Protein AF-A0A8X6S493-F1 (afdb_monomer)

Nearest PDB structures (foldseek):
  6pax-assembly1_A  TM=8.007E-01  e=1.764E-03  Homo sapiens
  1mdm-assembly1_A  TM=8.180E-01  e=5.459E-03  Homo sapiens
  1pdn-assembly1_C  TM=8.277E-01  e=5.813E-03  Drosophila melanogaster
  3tgn-assembly1_A  TM=6.634E-01  e=2.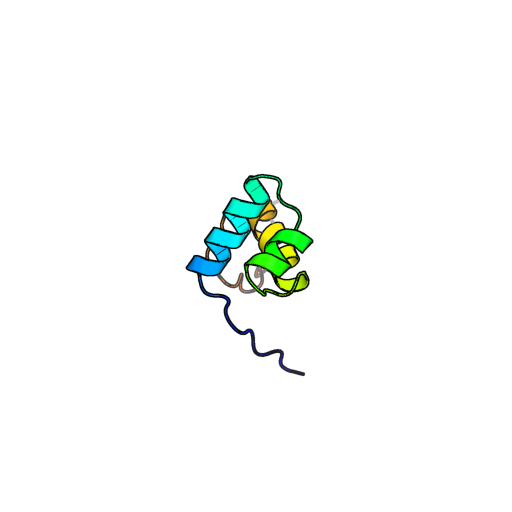217E-01  Streptococcus pneumoniae D39
  3tgn-assembly1_B  TM=5.411E-01  e=3.034E-01  Streptococcus pneumoniae D39

InterPro domains:
  IPR001523 Paired domain [PF00292] (6-68)
  IPR009057 Homedomain-like superfamily [SSF46689] (2-64)
  IPR036388 Winged helix-like DNA-binding domain superfamily [G3DSA:1.10.10.10] (2-62)

Foldseek 3Di:
DPPPPPDDDLVLLVVLQVCVVVVDDLVVSCVVSVNDSVVSVVQNVVCVVPVDSDDDDPPPDPPPPVPDDD

Secondary structure (DSSP, 8-state):
------PPPHHHHHHHHHHHHTT--HHHHHHHHT--HHHHHHHHHHHHHHS--S----------------

Structure (mmCIF, N/CA/C/O backbone):
data_AF-A0A8X6S493-F1
#
_entry.id   AF-A0A8X6S493-F1
#
loop_
_atom_site.group_PDB
_atom_site.id
_atom_site.type_symbol
_atom_site.label_atom_id
_atom_site.label_alt_id
_atom_site.label_comp_id
_atom_site.label_asym_id
_atom_site.label_entity_id
_atom_site.label_seq_id
_atom_site.pdbx_PDB_ins_code
_atom_site.Cartn_x
_atom_site.Cartn_y
_atom_site.Cartn_z
_atom_site.occupancy
_atom_site.B_iso_or_equiv
_atom_site.auth_seq_id
_atom_site.auth_comp_id
_atom_site.auth_asym_id
_atom_site.auth_atom_id
_atom_site.pdbx_PDB_model_num
ATOM 1 N N . MET A 1 1 ? 24.398 -1.488 3.020 1.00 35.72 1 MET A N 1
ATOM 2 C CA . MET A 1 1 ? 23.523 -2.400 2.250 1.00 35.72 1 MET A CA 1
ATOM 3 C C . MET A 1 1 ? 22.803 -1.606 1.171 1.00 35.72 1 MET A C 1
ATOM 5 O O . MET A 1 1 ? 22.079 -0.676 1.505 1.00 35.72 1 MET A O 1
ATOM 9 N N . MET A 1 2 ? 23.022 -1.927 -0.105 1.00 42.00 2 MET A N 1
ATOM 10 C CA . MET A 1 2 ? 22.286 -1.303 -1.208 1.00 42.00 2 MET A CA 1
ATOM 11 C C . MET A 1 2 ? 20.953 -2.037 -1.368 1.00 42.00 2 MET A C 1
ATOM 13 O O . MET A 1 2 ? 20.916 -3.158 -1.865 1.00 42.00 2 MET A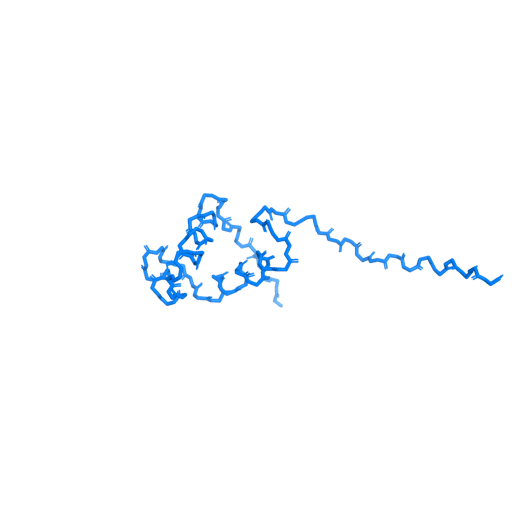 O 1
ATOM 17 N N . ALA A 1 3 ? 19.858 -1.439 -0.897 1.00 47.34 3 ALA A N 1
ATOM 18 C CA . ALA A 1 3 ? 18.526 -1.994 -1.103 1.00 47.34 3 ALA A CA 1
ATOM 19 C C . ALA A 1 3 ? 18.153 -1.839 -2.584 1.00 47.34 3 ALA A C 1
ATOM 21 O O . ALA A 1 3 ? 17.748 -0.762 -3.032 1.00 47.34 3 ALA A O 1
ATOM 22 N N . GLN A 1 4 ? 18.317 -2.911 -3.358 1.00 48.06 4 GLN A N 1
ATOM 23 C CA . GLN A 1 4 ? 17.857 -2.966 -4.737 1.00 48.06 4 GLN A CA 1
ATOM 24 C C . GLN A 1 4 ? 16.336 -2.785 -4.739 1.00 48.06 4 GLN A C 1
ATOM 26 O O . GLN A 1 4 ? 15.579 -3.639 -4.277 1.00 48.06 4 GLN A O 1
ATOM 31 N N . ARG A 1 5 ? 15.876 -1.619 -5.206 1.00 57.34 5 ARG A N 1
ATOM 32 C CA . ARG A 1 5 ? 14.449 -1.308 -5.310 1.00 57.34 5 ARG A CA 1
ATOM 33 C C . ARG A 1 5 ? 13.838 -2.204 -6.383 1.00 57.34 5 ARG A C 1
ATOM 35 O O . ARG A 1 5 ? 13.833 -1.831 -7.554 1.00 57.34 5 ARG A O 1
ATOM 42 N N . ARG A 1 6 ? 13.281 -3.354 -5.990 1.00 65.69 6 ARG A N 1
ATOM 43 C CA . ARG A 1 6 ? 12.299 -4.060 -6.822 1.00 65.69 6 ARG A CA 1
ATOM 44 C C . ARG A 1 6 ? 11.178 -3.072 -7.134 1.00 65.69 6 ARG A C 1
ATOM 46 O O . ARG A 1 6 ? 10.513 -2.557 -6.235 1.00 65.69 6 ARG A O 1
ATOM 53 N N . GLN A 1 7 ? 11.048 -2.715 -8.405 1.00 69.31 7 GLN A N 1
ATOM 54 C CA . GLN A 1 7 ? 9.981 -1.838 -8.857 1.00 69.31 7 GLN A CA 1
ATOM 55 C C . GLN A 1 7 ? 8.682 -2.634 -8.813 1.00 69.31 7 GLN A C 1
ATOM 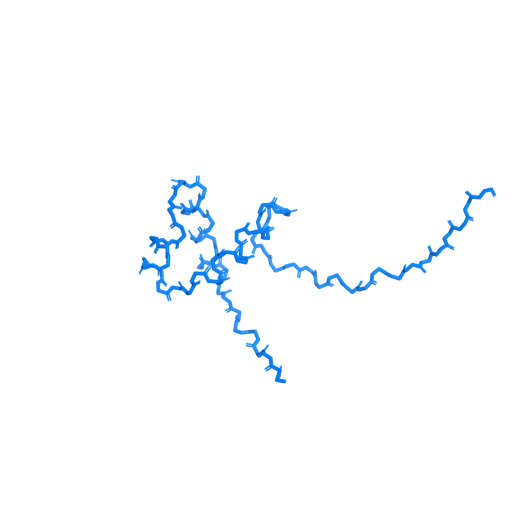57 O O . GLN A 1 7 ? 8.545 -3.621 -9.525 1.00 69.31 7 GLN A O 1
ATOM 62 N N . LEU A 1 8 ? 7.745 -2.208 -7.964 1.00 77.56 8 LEU A N 1
ATOM 63 C CA . LEU A 1 8 ? 6.372 -2.690 -8.051 1.00 77.56 8 LEU A CA 1
ATOM 64 C C . LEU A 1 8 ? 5.795 -2.227 -9.391 1.00 77.56 8 LEU A C 1
ATOM 66 O O . LEU A 1 8 ? 5.951 -1.047 -9.745 1.00 77.56 8 LEU A O 1
ATOM 70 N N . ASP A 1 9 ? 5.157 -3.149 -10.100 1.00 84.94 9 ASP A N 1
ATOM 71 C CA . ASP A 1 9 ? 4.539 -2.866 -11.387 1.00 84.94 9 ASP A CA 1
ATOM 72 C C . ASP A 1 9 ? 3.474 -1.763 -11.265 1.00 84.94 9 ASP A C 1
ATOM 74 O O . ASP A 1 9 ? 2.832 -1.599 -10.221 1.00 84.94 9 ASP A O 1
ATOM 78 N N . MET A 1 10 ? 3.323 -0.963 -12.319 1.00 82.12 10 MET A N 1
ATOM 79 C CA . MET A 1 10 ? 2.415 0.187 -12.329 1.00 82.12 10 MET A CA 1
ATOM 80 C C . MET A 1 10 ? 0.955 -0.249 -12.178 1.00 82.12 10 MET A C 1
ATOM 82 O O . MET A 1 10 ? 0.206 0.408 -11.454 1.00 82.12 10 MET A O 1
ATOM 86 N N . LEU A 1 11 ? 0.583 -1.400 -12.749 1.00 83.25 11 LEU A N 1
ATOM 87 C CA . LEU A 1 11 ? -0.748 -1.981 -12.589 1.00 83.25 11 LEU A CA 1
ATOM 88 C C . LEU A 1 11 ? -1.030 -2.337 -11.125 1.00 83.25 11 LEU A C 1
ATOM 90 O O .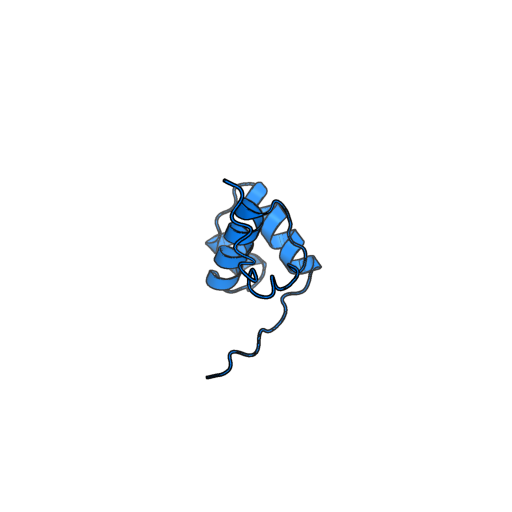 LEU A 1 11 ? -2.077 -1.985 -10.582 1.00 83.25 11 LEU A O 1
ATOM 94 N N . THR A 1 12 ? -0.078 -2.995 -10.459 1.00 87.69 12 THR A N 1
ATOM 95 C CA . THR A 1 12 ? -0.209 -3.372 -9.044 1.00 87.69 12 THR A CA 1
ATOM 96 C C . THR A 1 12 ? -0.314 -2.143 -8.149 1.00 87.69 12 THR A C 1
ATOM 98 O O . THR A 1 12 ? -1.119 -2.130 -7.221 1.00 87.69 12 THR A O 1
ATOM 101 N N . LYS A 1 13 ? 0.443 -1.077 -8.437 1.00 87.69 13 LYS A N 1
ATOM 102 C CA . LYS A 1 13 ? 0.334 0.183 -7.690 1.00 87.69 13 LYS A CA 1
ATOM 103 C C . LYS A 1 13 ? -1.033 0.848 -7.865 1.00 87.69 13 LYS A C 1
ATOM 105 O O . LYS A 1 13 ? -1.605 1.279 -6.870 1.00 87.69 13 LYS A O 1
ATOM 110 N N . GLY A 1 14 ? -1.557 0.897 -9.092 1.00 87.88 14 GLY A N 1
ATOM 111 C CA . GLY A 1 14 ? -2.892 1.440 -9.363 1.00 87.88 14 GLY A CA 1
ATOM 112 C C . GLY A 1 14 ? -3.985 0.665 -8.627 1.00 87.88 14 GLY A C 1
ATOM 113 O O . GLY A 1 14 ? -4.856 1.265 -8.005 1.00 87.88 14 GLY A O 1
ATOM 114 N N . ARG A 1 15 ? -3.880 -0.672 -8.595 1.00 90.75 15 ARG A N 1
ATOM 115 C CA . ARG A 1 15 ? -4.792 -1.534 -7.824 1.00 90.75 15 ARG A CA 1
ATOM 116 C C . ARG A 1 15 ? -4.721 -1.267 -6.320 1.00 90.75 15 ARG A C 1
ATOM 118 O O . ARG A 1 15 ? -5.764 -1.147 -5.691 1.00 90.75 15 ARG A O 1
ATOM 125 N N . ILE A 1 16 ? -3.518 -1.142 -5.751 1.00 92.00 16 ILE A N 1
ATOM 126 C CA . ILE A 1 16 ? -3.347 -0.806 -4.326 1.00 92.00 16 ILE A CA 1
ATOM 127 C C . ILE A 1 16 ? -4.033 0.524 -4.007 1.00 92.00 16 ILE A C 1
ATOM 129 O O . ILE A 1 16 ? -4.799 0.593 -3.052 1.00 92.00 16 ILE A O 1
ATOM 133 N N . VAL A 1 17 ? -3.772 1.564 -4.802 1.00 89.50 17 VAL A N 1
ATOM 134 C CA . VAL A 1 17 ? -4.323 2.904 -4.565 1.00 89.50 17 VAL A CA 1
ATOM 135 C C . VAL A 1 17 ? -5.844 2.902 -4.681 1.00 89.50 17 VAL A C 1
ATOM 137 O O . VAL A 1 17 ? -6.495 3.302 -3.723 1.00 89.50 17 VAL A O 1
ATOM 140 N N . GLY A 1 18 ? -6.417 2.333 -5.747 1.00 90.62 18 GLY A N 1
ATOM 141 C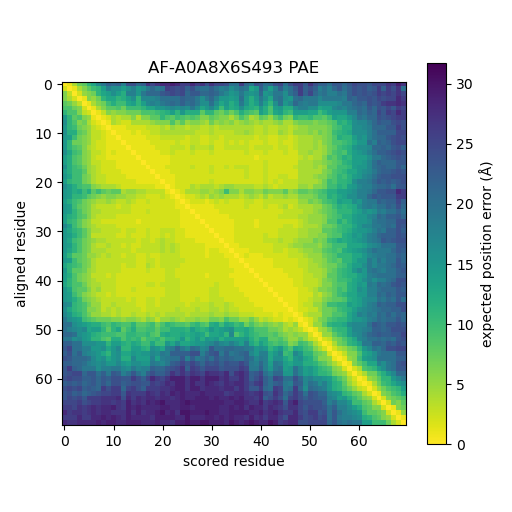 CA . GLY A 1 18 ? -7.876 2.271 -5.900 1.00 90.62 18 GLY A CA 1
ATOM 142 C C . GLY A 1 18 ? -8.579 1.488 -4.780 1.00 90.62 18 GLY A C 1
ATOM 143 O O . GLY A 1 18 ? -9.680 1.843 -4.356 1.00 90.62 18 GLY A O 1
ATOM 144 N N . MET A 1 19 ? -7.935 0.448 -4.233 1.00 92.06 19 MET A N 1
ATOM 145 C CA . MET A 1 19 ? -8.467 -0.279 -3.074 1.00 92.06 19 MET A CA 1
ATOM 146 C C . MET A 1 19 ? -8.402 0.544 -1.781 1.00 92.06 19 MET A C 1
ATOM 148 O O . MET A 1 19 ? -9.337 0.481 -0.983 1.00 92.06 19 MET A O 1
ATOM 152 N N . LEU A 1 20 ? -7.330 1.311 -1.569 1.00 90.44 20 LEU A N 1
ATOM 153 C CA . LEU A 1 20 ? -7.186 2.186 -0.401 1.00 90.44 20 LEU A CA 1
ATOM 154 C C . LEU A 1 20 ? -8.123 3.400 -0.465 1.00 90.44 20 LEU A C 1
ATOM 156 O O . LEU A 1 20 ? -8.692 3.775 0.556 1.00 90.44 20 LEU A O 1
ATOM 160 N N . GLU A 1 21 ? -8.348 3.967 -1.652 1.00 89.81 21 GLU A N 1
ATOM 161 C CA . GLU A 1 21 ? -9.358 5.012 -1.881 1.00 89.81 21 GLU A CA 1
ATOM 162 C C . GLU A 1 21 ? -10.776 4.506 -1.585 1.00 89.81 21 GLU A C 1
ATOM 164 O O . GLU A 1 21 ? -11.598 5.233 -1.035 1.00 89.81 21 GLU A O 1
ATOM 169 N N . SER A 1 22 ? -11.037 3.218 -1.835 1.00 91.00 22 SER A N 1
ATOM 170 C CA . SER A 1 22 ? -12.290 2.542 -1.462 1.00 91.00 22 SER A CA 1
ATOM 171 C C . SER A 1 22 ? -12.404 2.231 0.043 1.00 91.00 22 SER A C 1
ATOM 173 O O . SER A 1 22 ? -13.201 1.382 0.436 1.00 91.00 22 SER A O 1
ATOM 175 N N . SER A 1 23 ? -11.602 2.881 0.896 1.00 88.56 23 SER A N 1
ATOM 176 C CA . SER A 1 23 ? -11.579 2.716 2.360 1.00 88.56 23 SER A CA 1
ATOM 177 C C . SER A 1 23 ? -11.194 1.315 2.863 1.00 88.56 23 SER A C 1
ATOM 179 O O . SER A 1 23 ? -11.458 0.981 4.020 1.00 88.56 23 SER A O 1
ATOM 181 N N . ARG A 1 24 ? -10.539 0.480 2.041 1.00 88.69 24 ARG A N 1
ATOM 182 C CA . ARG A 1 24 ? -10.020 -0.817 2.512 1.00 88.69 24 ARG A CA 1
ATOM 183 C C . ARG A 1 24 ? -8.780 -0.633 3.378 1.00 88.69 24 ARG A C 1
ATOM 185 O O . ARG A 1 24 ? -7.951 0.245 3.146 1.00 88.69 24 ARG A O 1
ATOM 192 N N . SER A 1 25 ? -8.614 -1.515 4.361 1.00 91.75 25 SER A N 1
ATOM 193 C CA . SER A 1 25 ? -7.440 -1.480 5.237 1.00 91.75 25 SER A CA 1
ATOM 194 C C . SER A 1 25 ? -6.171 -1.937 4.503 1.00 91.75 25 SER A C 1
ATOM 196 O O . SER A 1 25 ? -6.207 -2.846 3.671 1.00 91.75 25 SER A O 1
ATOM 198 N N . GLN A 1 26 ? -5.011 -1.370 4.854 1.00 91.25 26 GLN A N 1
ATOM 199 C CA . GLN A 1 26 ? -3.721 -1.782 4.273 1.00 91.25 26 GLN A CA 1
ATOM 200 C C . GLN A 1 26 ? -3.431 -3.277 4.485 1.00 91.25 26 GLN A C 1
ATOM 202 O O . GLN A 1 26 ? -2.827 -3.919 3.626 1.00 91.25 26 GLN A O 1
ATOM 207 N N . ALA A 1 27 ? -3.890 -3.842 5.605 1.00 92.69 27 ALA A N 1
ATOM 208 C CA . ALA A 1 27 ? -3.749 -5.262 5.909 1.00 92.69 27 ALA A CA 1
ATOM 209 C C . ALA A 1 27 ? -4.569 -6.150 4.961 1.00 92.69 27 ALA A C 1
ATOM 211 O O . ALA A 1 27 ? -4.101 -7.207 4.543 1.00 92.69 27 ALA A O 1
ATOM 212 N N . GLU A 1 28 ? -5.772 -5.722 4.587 1.00 92.94 28 GLU A N 1
ATOM 213 C CA . GLU A 1 28 ? -6.612 -6.442 3.632 1.00 92.94 28 GLU A CA 1
ATOM 214 C C . GLU A 1 28 ? -6.026 -6.382 2.217 1.00 92.94 28 GLU A C 1
ATOM 216 O O . GLU A 1 28 ? -5.878 -7.414 1.563 1.00 92.94 28 GLU A O 1
ATOM 221 N N . VAL A 1 29 ? -5.590 -5.195 1.780 1.00 92.25 29 VAL A N 1
ATOM 222 C CA . VAL A 1 29 ? -4.917 -5.006 0.483 1.00 92.25 29 VAL A CA 1
ATOM 223 C C . VAL A 1 29 ? -3.634 -5.839 0.401 1.00 92.25 29 VAL A C 1
ATOM 225 O O . VAL A 1 29 ? -3.354 -6.448 -0.632 1.00 92.25 29 VAL A O 1
ATOM 228 N N . SER A 1 30 ? -2.886 -5.924 1.506 1.00 93.56 30 SER A N 1
ATOM 229 C CA . SER A 1 30 ? -1.688 -6.760 1.628 1.00 93.56 30 SER A CA 1
ATOM 230 C C . SER A 1 30 ? -1.983 -8.237 1.392 1.00 93.56 30 SER A C 1
ATOM 232 O O . SER A 1 30 ? -1.281 -8.870 0.606 1.00 93.56 30 SER A O 1
ATOM 234 N N . ARG A 1 31 ? -3.049 -8.771 2.002 1.00 92.38 31 ARG A N 1
ATOM 235 C CA . ARG A 1 31 ? -3.467 -10.170 1.813 1.00 92.38 31 ARG A CA 1
ATOM 236 C C . ARG A 1 31 ? -3.941 -10.443 0.389 1.00 92.38 31 ARG A C 1
ATOM 238 O O . ARG A 1 31 ? -3.563 -11.456 -0.182 1.00 92.38 31 ARG A O 1
ATOM 245 N N . ILE A 1 32 ? -4.740 -9.543 -0.187 1.00 91.88 32 ILE A N 1
ATOM 246 C CA . ILE A 1 32 ? -5.331 -9.727 -1.523 1.00 91.88 32 ILE A CA 1
ATOM 247 C C . ILE A 1 32 ? -4.259 -9.706 -2.614 1.00 91.88 32 ILE A C 1
ATOM 249 O O . ILE A 1 32 ? -4.299 -10.509 -3.543 1.00 91.88 32 ILE A O 1
ATOM 253 N N . LEU A 1 33 ? -3.303 -8.782 -2.516 1.00 89.56 33 LEU A N 1
ATOM 254 C CA . LEU A 1 33 ? -2.287 -8.585 -3.550 1.00 89.56 33 LEU A CA 1
ATOM 255 C C . LEU A 1 33 ? -0.966 -9.299 -3.240 1.00 89.56 33 LEU A C 1
ATOM 257 O O . LEU A 1 33 ? -0.043 -9.232 -4.049 1.00 89.56 33 LEU A O 1
ATOM 261 N N . ASN A 1 34 ? -0.872 -9.974 -2.090 1.00 91.62 34 ASN A N 1
ATOM 262 C CA . ASN A 1 34 ? 0.348 -10.589 -1.566 1.00 91.62 34 ASN A CA 1
ATOM 263 C C . ASN A 1 34 ? 1.546 -9.614 -1.573 1.00 91.62 34 ASN A C 1
ATOM 265 O O . ASN A 1 34 ? 2.666 -9.950 -1.963 1.00 91.62 34 ASN A O 1
ATOM 269 N N . VAL A 1 35 ? 1.278 -8.362 -1.192 1.00 88.75 35 VAL A N 1
ATOM 270 C CA . VAL A 1 35 ? 2.266 -7.279 -1.124 1.00 88.75 35 VAL A CA 1
ATOM 271 C C . VAL A 1 35 ? 2.499 -6.920 0.331 1.00 88.75 35 VAL A C 1
ATOM 273 O O . VAL A 1 35 ? 1.559 -6.796 1.112 1.00 88.75 35 VAL A O 1
ATOM 276 N N . ASP A 1 36 ? 3.757 -6.701 0.690 1.00 90.75 36 ASP A N 1
ATOM 277 C CA . ASP A 1 36 ? 4.130 -6.297 2.038 1.00 90.75 36 ASP A CA 1
ATOM 278 C C . ASP A 1 36 ? 3.475 -4.961 2.446 1.00 90.75 36 ASP A C 1
ATOM 280 O O . ASP A 1 36 ? 3.472 -3.986 1.682 1.00 90.75 36 ASP A O 1
ATOM 284 N N . GLN A 1 37 ? 2.954 -4.890 3.674 1.00 90.56 37 GLN A N 1
ATOM 285 C CA . GLN A 1 37 ? 2.288 -3.687 4.185 1.00 90.56 37 GLN A CA 1
ATOM 286 C C . GLN A 1 37 ? 3.194 -2.449 4.154 1.00 90.56 37 GLN A C 1
ATOM 288 O O . GLN A 1 37 ? 2.711 -1.345 3.912 1.00 90.56 37 GLN A O 1
ATOM 293 N N . SER A 1 38 ? 4.513 -2.601 4.315 1.00 88.81 38 SER A N 1
ATOM 294 C CA . SER A 1 38 ? 5.449 -1.473 4.242 1.00 88.81 38 SER A CA 1
ATOM 295 C C . SER A 1 38 ? 5.529 -0.871 2.837 1.00 88.81 38 SER A C 1
ATOM 297 O O . SER A 1 38 ? 5.762 0.329 2.682 1.00 88.81 38 SER A O 1
ATOM 299 N N . VAL A 1 39 ? 5.321 -1.679 1.794 1.00 86.88 39 VAL 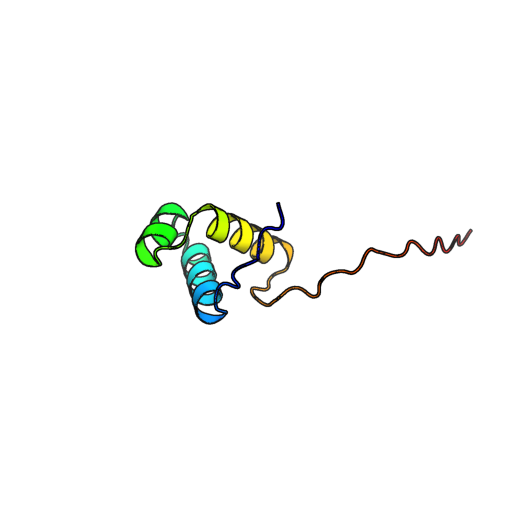A N 1
ATOM 300 C CA . VAL A 1 39 ? 5.264 -1.206 0.407 1.00 86.88 39 VAL A CA 1
ATOM 301 C C . VAL A 1 39 ? 3.966 -0.442 0.170 1.00 86.88 39 VAL A C 1
ATOM 303 O O . VAL A 1 39 ? 4.005 0.633 -0.429 1.00 86.88 39 VAL A O 1
ATOM 306 N N . ILE A 1 40 ? 2.851 -0.959 0.686 1.00 90.50 40 ILE A N 1
ATOM 307 C CA . ILE A 1 40 ? 1.526 -0.331 0.602 1.00 90.50 40 ILE A CA 1
ATOM 308 C C . ILE A 1 40 ? 1.524 1.013 1.333 1.00 90.50 40 ILE A C 1
ATOM 310 O O . ILE A 1 40 ? 1.166 2.024 0.739 1.00 90.50 40 ILE A O 1
ATOM 314 N N . SER A 1 41 ? 2.009 1.051 2.575 1.00 90.19 41 SER A N 1
ATOM 315 C CA . SER A 1 41 ? 2.102 2.271 3.381 1.00 90.19 41 SER A CA 1
ATOM 316 C C . SER A 1 41 ? 2.959 3.343 2.699 1.00 90.19 41 SER A C 1
ATOM 318 O O . SER A 1 41 ? 2.522 4.482 2.534 1.00 90.19 41 SER A O 1
ATOM 320 N N . ARG A 1 42 ? 4.140 2.970 2.178 1.00 87.56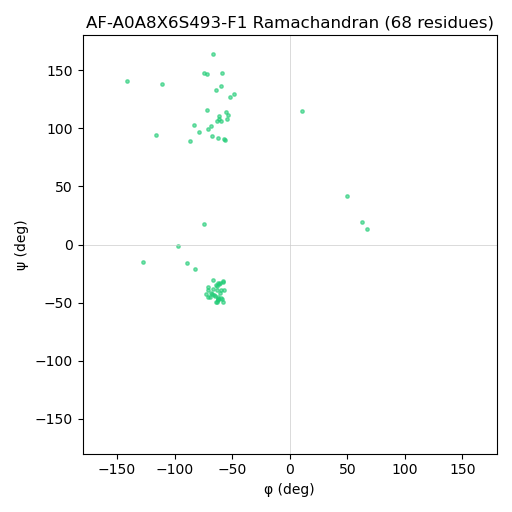 42 ARG A N 1
ATOM 321 C CA . ARG A 1 42 ? 4.999 3.899 1.422 1.00 87.56 42 ARG A CA 1
ATOM 322 C C . ARG A 1 42 ? 4.349 4.400 0.134 1.00 87.56 42 ARG A C 1
ATOM 324 O O . ARG A 1 42 ? 4.616 5.530 -0.266 1.00 87.56 42 ARG A O 1
ATOM 331 N N . LEU A 1 43 ? 3.572 3.566 -0.555 1.00 87.62 43 LEU A N 1
ATOM 332 C CA . LEU A 1 43 ? 2.863 3.972 -1.768 1.00 87.62 43 LEU A CA 1
ATOM 333 C C . LEU A 1 43 ? 1.717 4.930 -1.434 1.00 87.62 43 LEU A C 1
ATOM 335 O O . LEU A 1 43 ? 1.603 5.969 -2.074 1.00 87.62 43 LEU A O 1
ATOM 339 N N . TRP A 1 44 ? 0.932 4.619 -0.404 1.00 89.06 44 TRP A N 1
ATOM 340 C CA . TRP A 1 44 ? -0.187 5.441 0.044 1.00 89.06 44 TRP A CA 1
ATOM 341 C C . TRP A 1 44 ? 0.262 6.823 0.509 1.00 89.06 44 TRP A C 1
ATOM 343 O O . TRP A 1 44 ? -0.258 7.826 0.038 1.00 89.06 44 TRP A O 1
ATOM 353 N N . GLN A 1 45 ? 1.312 6.892 1.332 1.00 87.06 45 GLN A N 1
ATOM 354 C CA . GLN A 1 45 ? 1.900 8.167 1.755 1.00 87.06 45 GLN A CA 1
ATOM 355 C C . GLN A 1 45 ? 2.358 9.020 0.565 1.00 87.06 45 GLN A C 1
ATOM 357 O O . GLN A 1 45 ? 2.189 10.237 0.560 1.00 87.06 45 GLN A O 1
ATOM 362 N N . ARG A 1 46 ? 2.936 8.391 -0.467 1.00 84.12 46 ARG A N 1
ATOM 363 C CA . ARG A 1 46 ? 3.349 9.106 -1.685 1.00 84.12 46 ARG A CA 1
ATOM 364 C C . ARG A 1 46 ? 2.158 9.609 -2.480 1.00 84.12 46 ARG A C 1
ATOM 366 O O . ARG A 1 46 ? 2.204 10.740 -2.950 1.00 84.12 46 ARG A O 1
ATOM 373 N N . PHE A 1 47 ? 1.122 8.787 -2.605 1.00 84.31 47 PHE A N 1
ATOM 374 C CA . PHE A 1 47 ? -0.104 9.160 -3.291 1.00 84.31 47 PHE A CA 1
ATOM 375 C C . PHE A 1 47 ? -0.793 10.334 -2.586 1.00 84.31 47 PHE A C 1
ATOM 377 O O . PHE A 1 47 ? -1.064 11.341 -3.225 1.00 84.31 47 PHE A O 1
ATOM 384 N N . GLN A 1 48 ? -0.944 10.283 -1.260 1.00 84.31 48 GLN A N 1
ATOM 385 C CA . GLN A 1 48 ? -1.520 11.383 -0.478 1.00 84.31 48 GLN A CA 1
ATOM 386 C C . GLN A 1 48 ? -0.704 12.682 -0.581 1.00 84.31 48 GLN A C 1
ATOM 388 O O . GLN A 1 48 ? -1.274 13.767 -0.576 1.00 84.31 48 GLN A O 1
ATOM 393 N N . GLY A 1 49 ? 0.626 12.591 -0.689 1.00 82.50 49 GLY A N 1
ATOM 394 C CA . GLY A 1 49 ? 1.491 13.769 -0.794 1.00 82.50 49 GLY A CA 1
ATOM 395 C C . GLY A 1 49 ? 1.613 14.372 -2.199 1.00 82.50 49 GLY A C 1
ATOM 396 O O . GLY A 1 49 ? 2.037 15.519 -2.320 1.00 82.50 49 GLY A O 1
ATOM 397 N N . LYS A 1 50 ? 1.320 13.616 -3.266 1.00 75.94 50 LYS A N 1
ATOM 398 C CA . LYS A 1 50 ? 1.569 14.037 -4.663 1.00 75.94 50 LYS A CA 1
ATOM 399 C C . LYS A 1 50 ? 0.371 13.944 -5.595 1.00 75.94 50 LYS A C 1
ATOM 401 O O . LYS A 1 50 ? 0.447 14.486 -6.690 1.00 75.94 50 LYS A O 1
ATOM 406 N N . GLY A 1 51 ? -0.679 13.236 -5.194 1.00 69.75 51 GLY A N 1
ATOM 407 C CA . GLY A 1 51 ? -1.826 12.917 -6.041 1.00 69.75 51 GLY A CA 1
ATOM 408 C C . GLY A 1 51 ? -1.506 11.971 -7.200 1.00 69.75 51 GLY A C 1
ATOM 409 O O . GLY A 1 51 ? -2.309 11.864 -8.117 1.00 69.75 51 GLY A O 1
ATOM 410 N N . ASP A 1 52 ? -0.341 11.308 -7.200 1.00 69.19 52 ASP A N 1
ATOM 411 C CA . ASP A 1 52 ? 0.069 10.458 -8.318 1.00 69.19 52 ASP A CA 1
ATOM 412 C C . ASP A 1 52 ? 0.775 9.167 -7.871 1.00 69.19 52 ASP A C 1
ATOM 414 O O . ASP A 1 52 ? 1.575 9.126 -6.930 1.00 69.19 52 ASP A O 1
ATOM 418 N N . VAL A 1 53 ? 0.445 8.095 -8.585 1.00 66.88 53 VAL A N 1
ATOM 419 C CA . VAL A 1 53 ? 0.956 6.727 -8.476 1.00 66.88 53 VAL A CA 1
ATOM 420 C C . VAL A 1 53 ? 2.196 6.525 -9.362 1.00 66.88 53 VAL A C 1
ATOM 422 O O . VAL A 1 53 ? 2.934 5.540 -9.200 1.00 66.88 53 VAL A O 1
ATOM 425 N N . THR A 1 54 ? 2.446 7.435 -10.312 1.00 65.88 54 THR 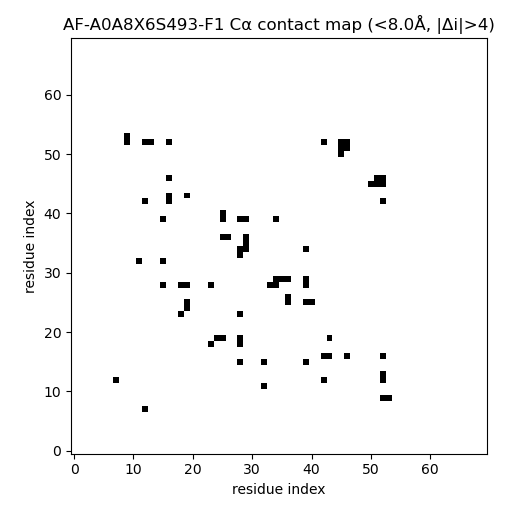A N 1
ATOM 426 C CA . THR A 1 54 ? 3.564 7.313 -11.244 1.00 65.88 54 THR A CA 1
ATOM 427 C C . THR A 1 54 ? 4.928 7.432 -10.566 1.00 65.88 54 THR A C 1
ATOM 429 O O . THR A 1 54 ? 5.113 7.818 -9.405 1.00 65.88 54 THR A O 1
ATOM 432 N N . ARG A 1 55 ? 5.942 6.991 -11.312 1.00 59.06 55 ARG A N 1
ATOM 433 C CA . ARG A 1 55 ? 7.332 7.025 -10.889 1.00 59.06 55 ARG A CA 1
ATOM 434 C C . ARG A 1 55 ? 7.728 8.487 -10.708 1.00 59.06 55 ARG A C 1
ATOM 436 O O . ARG A 1 55 ? 7.950 9.202 -11.674 1.00 59.06 55 ARG A O 1
ATOM 443 N N . GLN A 1 56 ? 7.853 8.895 -9.453 1.00 62.69 56 GLN A N 1
ATOM 444 C CA . GLN A 1 56 ? 8.380 10.201 -9.099 1.00 62.69 56 GLN A CA 1
ATOM 445 C C . GLN A 1 56 ? 9.680 10.467 -9.874 1.00 62.69 56 GLN A C 1
ATOM 447 O O . GLN A 1 56 ? 10.587 9.621 -9.803 1.00 62.69 56 GLN A O 1
ATOM 452 N N . PRO A 1 57 ? 9.819 11.620 -10.556 1.00 49.28 57 PRO A N 1
ATOM 453 C CA . PRO A 1 57 ? 11.133 12.106 -10.926 1.00 49.28 57 PRO A CA 1
ATOM 454 C C . PRO A 1 57 ? 11.945 12.103 -9.641 1.00 49.28 57 PRO A C 1
ATOM 456 O O . PRO A 1 57 ? 11.488 12.596 -8.601 1.00 49.28 57 PRO A O 1
ATOM 459 N N . VAL A 1 58 ? 13.105 11.456 -9.669 1.00 55.00 58 VAL A N 1
ATOM 460 C CA . VAL A 1 58 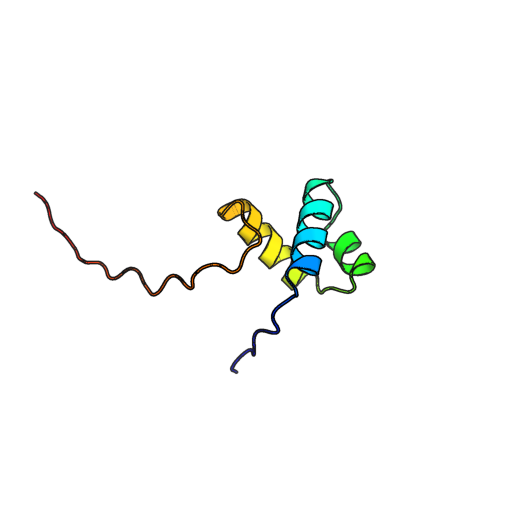? 14.047 11.569 -8.565 1.00 55.00 58 VAL A CA 1
ATOM 461 C C . VAL A 1 58 ? 14.345 13.056 -8.504 1.00 55.00 58 VAL A C 1
ATOM 463 O O . VAL A 1 58 ? 14.970 13.585 -9.417 1.00 55.00 58 VAL A O 1
ATOM 466 N N . SER A 1 59 ? 13.806 13.750 -7.504 1.00 55.06 59 SER A N 1
ATOM 467 C CA . SER A 1 59 ? 14.167 15.129 -7.236 1.00 55.06 59 SER A CA 1
ATOM 468 C C . SER A 1 59 ? 15.647 15.086 -6.895 1.00 55.06 59 SER A C 1
ATOM 470 O O . SER A 1 59 ? 16.029 14.797 -5.759 1.00 55.06 59 SER A O 1
ATOM 472 N N . GLY A 1 60 ? 16.486 15.256 -7.914 1.00 52.91 60 GLY A N 1
ATOM 473 C CA . GLY A 1 60 ? 17.872 15.611 -7.730 1.00 52.91 60 GLY A CA 1
ATOM 474 C C . GLY A 1 60 ? 17.843 16.858 -6.870 1.00 52.91 60 GLY A C 1
ATOM 475 O O . GLY A 1 60 ? 17.273 17.860 -7.285 1.00 52.91 60 GLY A O 1
ATOM 476 N N . ARG A 1 61 ? 18.314 16.694 -5.632 1.00 63.16 61 ARG A N 1
ATOM 477 C CA . ARG A 1 61 ? 18.764 17.706 -4.673 1.00 63.16 61 ARG A CA 1
ATOM 478 C C . ARG A 1 61 ? 18.413 19.141 -5.106 1.00 63.16 61 ARG A C 1
ATOM 480 O O . ARG A 1 61 ? 18.997 19.588 -6.094 1.00 63.16 61 ARG A O 1
ATOM 487 N N . PRO A 1 62 ? 17.552 19.886 -4.383 1.00 54.25 62 PRO A N 1
ATOM 488 C CA . PRO A 1 62 ? 17.413 21.313 -4.637 1.00 54.25 62 PRO A CA 1
ATOM 489 C C . PRO A 1 62 ? 18.815 21.915 -4.534 1.00 54.25 62 PRO A C 1
ATOM 491 O O . PRO A 1 62 ? 19.411 21.934 -3.455 1.00 54.25 62 PRO A O 1
ATOM 494 N N . ARG A 1 63 ? 19.402 22.318 -5.665 1.00 60.56 63 ARG A N 1
ATOM 495 C CA . ARG A 1 63 ? 20.546 23.215 -5.621 1.00 60.56 63 ARG A CA 1
ATOM 496 C C . ARG A 1 63 ? 19.944 24.510 -5.121 1.00 60.56 63 ARG A C 1
ATOM 498 O O . ARG A 1 63 ? 19.238 25.183 -5.861 1.00 60.56 63 ARG A O 1
ATOM 505 N N . VAL A 1 64 ? 20.153 24.783 -3.839 1.00 56.34 64 VAL A N 1
ATOM 506 C CA . VAL A 1 64 ? 20.005 26.117 -3.276 1.00 56.34 64 VAL A CA 1
ATOM 507 C C . VAL A 1 64 ? 20.924 27.015 -4.102 1.00 56.34 64 VAL A C 1
ATOM 509 O O . VAL A 1 64 ? 22.110 27.133 -3.822 1.00 56.34 64 VAL A O 1
ATOM 512 N N . ALA A 1 65 ? 20.396 27.591 -5.176 1.00 56.16 65 ALA A N 1
ATOM 513 C CA . ALA A 1 65 ? 20.841 28.896 -5.601 1.00 56.16 65 ALA A CA 1
ATOM 514 C C . ALA A 1 65 ? 20.110 29.839 -4.657 1.00 56.16 65 ALA A C 1
ATOM 516 O O . ALA A 1 65 ? 18.919 30.104 -4.808 1.00 56.16 65 ALA A O 1
ATOM 517 N N . LYS A 1 66 ? 20.821 30.229 -3.602 1.00 56.31 66 LYS A N 1
ATOM 518 C CA . LYS A 1 66 ? 20.490 31.387 -2.792 1.00 56.31 66 LYS A CA 1
ATOM 519 C C . LYS A 1 66 ? 20.461 32.573 -3.758 1.00 56.31 66 LYS A C 1
ATOM 521 O O . LYS A 1 66 ? 21.504 33.126 -4.081 1.00 56.31 66 LYS A O 1
ATOM 526 N N . ILE A 1 67 ? 19.298 32.864 -4.328 1.00 60.44 67 ILE A N 1
ATOM 527 C CA . ILE A 1 67 ? 19.062 34.144 -4.979 1.00 60.44 67 ILE A CA 1
ATOM 528 C C . ILE A 1 67 ? 18.590 35.032 -3.836 1.00 60.44 67 ILE A C 1
ATOM 530 O O . ILE A 1 67 ? 17.413 35.040 -3.483 1.00 60.44 67 ILE A O 1
ATOM 534 N N . ASP A 1 68 ? 19.557 35.667 -3.178 1.00 53.69 68 ASP A N 1
ATOM 535 C CA . ASP A 1 68 ? 19.285 36.800 -2.307 1.00 53.69 68 ASP A CA 1
ATOM 536 C C . ASP A 1 68 ? 18.661 37.891 -3.197 1.00 53.69 68 ASP A C 1
ATOM 538 O O . ASP A 1 68 ? 19.331 38.428 -4.077 1.00 53.69 68 ASP A O 1
ATOM 542 N N . ILE A 1 69 ? 17.370 38.171 -3.010 1.00 52.75 69 ILE A N 1
ATOM 543 C CA . ILE A 1 69 ? 16.743 39.408 -3.481 1.00 52.75 69 ILE A CA 1
ATOM 544 C C . ILE A 1 69 ? 16.299 40.146 -2.221 1.00 52.75 69 ILE A C 1
ATOM 546 O O . ILE A 1 69 ? 15.247 39.849 -1.655 1.00 52.75 69 ILE A O 1
ATOM 550 N N . TRP A 1 70 ? 17.172 41.035 -1.757 1.00 52.81 70 TRP A N 1
ATOM 551 C CA . TRP A 1 70 ? 16.815 42.239 -1.017 1.00 52.81 70 TRP A CA 1
ATOM 552 C C . TRP A 1 70 ? 17.148 43.419 -1.921 1.00 52.81 70 TRP A C 1
ATOM 554 O O . TRP A 1 70 ? 18.232 43.365 -2.547 1.00 52.81 70 TRP A O 1
#

pLDDT: mean 76.3, std 16.44, range [35.72, 93.56]

Mean predicted aligned error: 11.17 Å

Solvent-accessible surface area (backbone atoms only — not comparable to full-atom values): 4654 Å² total; per-residue (Å²): 133,86,80,76,77,78,76,77,53,68,68,60,50,52,52,54,49,58,42,46,75,70,71,47,52,64,70,56,54,20,65,76,67,74,42,60,52,71,58,52,52,57,48,49,55,44,26,78,75,65,78,48,87,67,85,71,75,79,77,72,69,84,76,80,72,81,74,84,83,129

Sequence (70 aa):
MMAQRRQLDMLTKGRIVGMLESSRSQAEVSRILNVDQSVISRLWQRFQGKGDVTRQPVSGRPRVAKIDIW

Organism: Trichonephila clavipes (NCBI:txid2585209)

Radius of gyration: 16.2 Å; Cα contacts (8 Å, |Δi|>4): 39; chains: 1; bounding box: 36×53×18 Å